Protein AF-A0A850XUB1-F1 (afdb_monomer_lite)

InterPro domains:
  IPR002933 Peptidase M20 [PF01546] (1-75)
  IPR017439 Amidohydrolase [PTHR11014] (1-75)

Structure (mmCIF, N/CA/C/O backbone):
data_AF-A0A850XUB1-F1
#
_entry.id   AF-A0A850XUB1-F1
#
loop_
_atom_site.group_PDB
_atom_site.id
_atom_site.type_symbol
_atom_site.label_atom_id
_atom_site.label_alt_id
_atom_site.label_comp_id
_atom_site.label_asym_id
_atom_site.label_entity_id
_atom_site.label_seq_id
_atom_site.pdbx_PDB_ins_code
_atom_site.Cartn_x
_atom_site.Cartn_y
_atom_site.Cartn_z
_atom_site.occupancy
_atom_site.B_iso_or_equiv
_atom_site.auth_seq_id
_atom_site.auth_comp_id
_atom_site.auth_asym_id
_atom_site.auth_atom_id
_atom_site.pdbx_PDB_model_num
ATOM 1 N N . MET A 1 1 ? 2.252 -2.643 -1.762 1.00 92.44 1 MET A N 1
ATOM 2 C CA . MET A 1 1 ? 1.108 -2.348 -2.645 1.00 92.44 1 MET A CA 1
ATOM 3 C C . MET A 1 1 ? 1.551 -2.505 -4.081 1.00 92.44 1 MET A C 1
ATOM 5 O O . MET A 1 1 ? 2.757 -2.584 -4.295 1.00 92.44 1 MET A O 1
ATOM 9 N N . ASP A 1 2 ? 0.640 -2.647 -5.033 1.00 96.62 2 ASP A N 1
ATOM 10 C CA . ASP A 1 2 ? 1.016 -2.805 -6.438 1.00 96.62 2 ASP A CA 1
ATOM 11 C C . ASP A 1 2 ? 1.606 -1.518 -7.032 1.00 96.62 2 ASP A C 1
ATOM 13 O O . ASP A 1 2 ? 1.418 -0.414 -6.524 1.00 96.62 2 ASP A O 1
ATOM 17 N N . ALA A 1 3 ? 2.411 -1.703 -8.072 1.00 97.75 3 ALA A N 1
ATOM 18 C CA . ALA A 1 3 ? 3.145 -0.672 -8.792 1.00 97.75 3 ALA A CA 1
ATOM 19 C C . ALA A 1 3 ? 2.978 -0.917 -10.298 1.00 97.75 3 ALA A C 1
ATOM 21 O O . ALA A 1 3 ? 2.506 -1.978 -10.707 1.00 97.75 3 ALA A O 1
ATOM 22 N N . LEU A 1 4 ? 3.437 0.022 -11.122 1.00 98.25 4 LEU A N 1
ATOM 23 C CA . LEU A 1 4 ? 3.321 -0.057 -12.576 1.00 98.25 4 LEU A CA 1
ATOM 24 C C . LEU A 1 4 ? 4.618 -0.560 -13.233 1.00 98.25 4 LEU A C 1
ATOM 26 O O . LEU A 1 4 ? 5.707 -0.310 -12.701 1.00 98.25 4 LEU A O 1
ATOM 30 N N . PRO A 1 5 ? 4.535 -1.228 -14.404 1.00 97.56 5 PRO A N 1
ATOM 31 C CA . PRO A 1 5 ? 5.689 -1.682 -15.179 1.00 97.56 5 PRO A CA 1
ATOM 32 C C . PRO A 1 5 ? 6.334 -0.519 -15.959 1.00 97.56 5 PRO A C 1
ATOM 34 O O . PRO A 1 5 ? 6.387 -0.515 -17.189 1.00 97.56 5 PRO A O 1
ATOM 37 N N . LEU A 1 6 ? 6.782 0.509 -15.236 1.00 97.19 6 LEU A N 1
ATOM 38 C CA . LEU A 1 6 ? 7.360 1.736 -15.777 1.00 97.19 6 LEU A CA 1
ATOM 39 C C . LEU A 1 6 ? 8.776 1.950 -15.243 1.00 97.19 6 LEU A C 1
ATOM 41 O O . LEU A 1 6 ? 9.048 1.746 -14.061 1.00 97.19 6 LEU A O 1
ATOM 45 N N . ASN A 1 7 ? 9.674 2.412 -16.112 1.00 98.12 7 ASN A N 1
ATOM 46 C CA . ASN A 1 7 ? 10.978 2.909 -15.683 1.00 98.12 7 ASN A CA 1
ATOM 47 C C . ASN A 1 7 ? 10.808 4.277 -15.021 1.00 98.12 7 ASN A C 1
ATOM 49 O O . ASN A 1 7 ? 10.250 5.195 -15.620 1.00 98.12 7 ASN A O 1
ATOM 53 N N . GLU A 1 8 ? 11.316 4.421 -13.801 1.00 98.44 8 GLU A N 1
ATOM 54 C CA . GLU A 1 8 ? 11.265 5.696 -13.099 1.00 98.44 8 GLU A CA 1
ATOM 55 C C . GLU A 1 8 ? 12.245 6.712 -13.699 1.00 98.44 8 GLU A C 1
ATOM 57 O O . GLU A 1 8 ? 13.430 6.431 -13.861 1.00 98.44 8 GLU A O 1
ATOM 62 N N . ILE A 1 9 ? 11.746 7.915 -13.991 1.00 98.00 9 ILE A N 1
ATOM 63 C CA . ILE A 1 9 ? 12.522 9.020 -14.586 1.00 98.00 9 ILE A CA 1
ATOM 64 C C . ILE A 1 9 ? 12.588 10.258 -13.681 1.00 98.00 9 ILE A C 1
ATOM 66 O O . ILE A 1 9 ? 12.951 11.344 -14.123 1.00 98.00 9 ILE A O 1
ATOM 70 N N . THR A 1 10 ? 12.211 10.121 -12.408 1.00 97.94 10 THR A N 1
ATOM 71 C CA . THR A 1 10 ? 12.093 11.258 -11.478 1.00 97.94 10 THR A CA 1
ATOM 72 C C . THR A 1 10 ? 13.449 11.817 -11.041 1.00 97.94 10 THR A C 1
ATOM 74 O O . THR A 1 10 ? 13.530 12.974 -10.626 1.00 97.94 10 THR A O 1
ATOM 77 N N . GLY A 1 11 ? 14.502 10.988 -11.070 1.00 97.44 11 GLY A N 1
ATOM 78 C CA . GLY A 1 11 ? 15.833 11.324 -10.558 1.00 97.44 11 GLY A CA 1
ATOM 79 C C . GLY A 1 11 ? 15.882 11.571 -9.044 1.00 97.44 11 GLY A C 1
ATOM 80 O O . GLY A 1 11 ? 16.828 12.188 -8.554 1.00 97.44 11 GLY A O 1
ATOM 81 N N . LYS A 1 12 ? 14.860 11.153 -8.284 1.00 98.19 12 LYS A N 1
ATOM 82 C CA . LYS A 1 12 ? 14.789 11.404 -6.838 1.00 98.19 12 LYS A CA 1
ATOM 83 C C . LYS A 1 12 ? 15.733 10.482 -6.049 1.00 98.19 12 LYS A C 1
ATOM 85 O O . LYS A 1 12 ? 15.951 9.344 -6.455 1.00 98.19 12 LYS A O 1
ATOM 90 N N . PRO A 1 13 ? 16.224 10.908 -4.866 1.00 98.25 13 PRO A N 1
ATOM 91 C CA . PRO A 1 13 ? 17.052 10.055 -4.001 1.00 98.25 13 PRO A CA 1
ATOM 92 C C . PRO A 1 13 ? 16.356 8.766 -3.536 1.00 98.25 13 PRO A C 1
ATOM 94 O O . PRO A 1 13 ? 17.017 7.797 -3.177 1.00 98.25 13 PRO A O 1
ATOM 97 N N . TYR A 1 14 ? 15.022 8.771 -3.529 1.00 97.25 14 TYR A N 1
ATOM 98 C CA . TYR A 1 14 ? 14.161 7.647 -3.162 1.00 97.25 14 TYR A CA 1
ATOM 99 C C . TYR A 1 14 ? 13.552 6.935 -4.379 1.00 97.25 14 TYR A C 1
ATOM 101 O O . TYR A 1 14 ? 12.588 6.191 -4.220 1.00 97.25 14 TYR A O 1
ATOM 109 N N . ALA A 1 15 ? 14.091 7.165 -5.581 1.00 98.25 15 ALA A N 1
ATOM 110 C CA . ALA A 1 15 ? 13.634 6.480 -6.781 1.00 98.25 15 ALA A CA 1
ATOM 111 C C . ALA A 1 15 ? 13.731 4.953 -6.635 1.00 98.25 15 ALA A C 1
ATOM 113 O O . ALA A 1 15 ? 14.565 4.410 -5.897 1.00 98.25 15 ALA A O 1
ATOM 114 N N . SER A 1 16 ? 12.869 4.260 -7.368 1.00 98.38 16 SER A N 1
ATOM 115 C CA . SER A 1 16 ? 12.787 2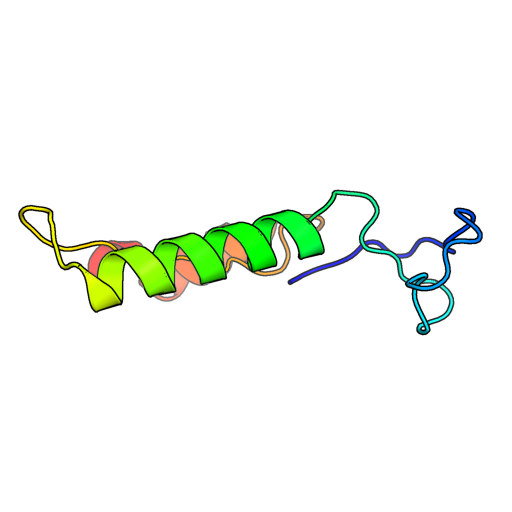.814 -7.433 1.00 98.38 16 SER A CA 1
ATOM 116 C C . SER A 1 16 ? 14.149 2.199 -7.722 1.00 98.38 16 SER A C 1
ATOM 118 O O . SER A 1 16 ? 14.838 2.536 -8.684 1.00 98.38 16 SER A O 1
ATOM 120 N N . LYS A 1 17 ? 14.513 1.222 -6.892 1.00 98.12 17 LYS A N 1
ATOM 121 C CA . LYS A 1 17 ? 15.682 0.360 -7.108 1.00 98.12 17 LYS A CA 1
ATOM 122 C C . LYS A 1 17 ? 15.360 -0.837 -8.007 1.00 98.12 17 LYS A C 1
ATOM 124 O O . LYS A 1 17 ? 16.254 -1.608 -8.341 1.00 98.12 17 LYS A O 1
ATOM 129 N N . ASN A 1 18 ? 14.090 -1.011 -8.375 1.00 98.00 18 ASN A N 1
ATOM 130 C CA . ASN A 1 18 ? 13.625 -2.093 -9.228 1.00 98.00 18 ASN A CA 1
ATOM 131 C C . ASN A 1 18 ? 13.463 -1.567 -10.657 1.00 98.00 18 ASN A C 1
ATOM 133 O O . ASN A 1 18 ? 12.509 -0.846 -10.948 1.00 98.00 18 ASN A O 1
ATOM 137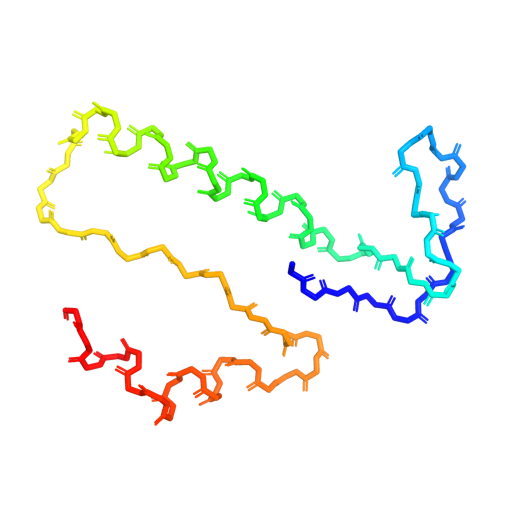 N N . ALA A 1 19 ? 14.383 -1.941 -11.549 1.00 97.50 19 ALA A N 1
ATOM 138 C CA . ALA A 1 19 ? 14.303 -1.561 -12.958 1.00 97.50 19 ALA A CA 1
ATOM 139 C C . ALA A 1 19 ? 12.961 -1.997 -13.577 1.00 97.50 19 ALA A C 1
ATOM 141 O O . ALA A 1 19 ? 12.466 -3.092 -13.298 1.00 97.50 19 ALA A O 1
ATOM 142 N N . GLY A 1 20 ? 12.363 -1.133 -14.400 1.00 98.06 20 GLY A N 1
ATOM 143 C CA . GLY A 1 20 ? 11.058 -1.374 -15.018 1.00 98.06 20 GLY A CA 1
ATOM 144 C C . GLY A 1 20 ? 9.867 -1.337 -14.063 1.00 98.06 20 GLY A C 1
ATOM 145 O O . GLY A 1 20 ? 8.789 -1.756 -14.471 1.00 98.06 20 GLY A O 1
ATOM 146 N N . LYS A 1 21 ? 10.030 -0.892 -12.809 1.00 98.25 21 LYS A N 1
ATOM 147 C CA . LYS A 1 21 ? 8.929 -0.769 -11.844 1.00 98.25 21 LYS A CA 1
ATOM 148 C C . LYS A 1 21 ? 8.953 0.581 -11.140 1.00 98.25 21 LYS A C 1
ATOM 150 O O . LYS A 1 21 ? 9.992 0.981 -10.619 1.00 98.25 21 LYS A O 1
ATOM 155 N N . MET A 1 22 ? 7.793 1.223 -11.031 1.00 98.38 22 MET A N 1
ATOM 156 C CA . MET A 1 22 ? 7.626 2.499 -10.330 1.00 98.38 22 MET A CA 1
ATOM 157 C C . MET A 1 22 ? 6.234 2.587 -9.699 1.00 98.38 22 MET A C 1
ATOM 159 O O . MET A 1 22 ? 5.240 2.222 -10.328 1.00 98.38 22 MET A O 1
ATOM 163 N N . HIS A 1 23 ? 6.136 3.143 -8.489 1.00 98.44 23 HIS A N 1
ATOM 164 C CA . HIS A 1 23 ? 4.856 3.594 -7.932 1.00 98.44 23 HIS A CA 1
ATOM 165 C C . HIS A 1 23 ? 4.421 4.921 -8.576 1.00 98.44 23 HIS A C 1
ATOM 167 O O . HIS A 1 23 ? 4.377 5.968 -7.941 1.00 98.44 23 HIS A O 1
ATOM 173 N N . ALA A 1 24 ? 4.109 4.887 -9.872 1.00 97.62 24 ALA A N 1
ATOM 174 C CA . ALA A 1 24 ? 3.745 6.085 -10.631 1.00 97.62 24 ALA A CA 1
ATOM 175 C C . ALA A 1 24 ? 2.306 6.580 -10.367 1.00 97.62 24 ALA A C 1
ATOM 177 O O . ALA A 1 24 ? 1.976 7.695 -10.757 1.00 97.62 24 ALA A O 1
ATOM 178 N N . CYS A 1 25 ? 1.483 5.784 -9.674 1.00 98.12 25 CYS A N 1
ATOM 179 C CA . CYS A 1 25 ? 0.119 6.131 -9.251 1.00 98.12 25 CYS A CA 1
ATOM 180 C C . CYS A 1 25 ? 0.017 6.453 -7.741 1.00 98.12 25 CYS A C 1
ATOM 182 O O . CYS A 1 25 ? -1.066 6.618 -7.188 1.00 98.12 25 CYS A O 1
ATOM 184 N N . GLY A 1 26 ? 1.153 6.532 -7.032 1.00 98.00 26 GLY A N 1
ATOM 185 C CA . GLY A 1 26 ? 1.186 6.938 -5.619 1.00 98.00 26 GLY A CA 1
ATOM 186 C C . GLY A 1 26 ? 0.719 5.879 -4.612 1.00 98.00 26 GLY A C 1
ATOM 187 O O . GLY A 1 26 ? 0.407 6.213 -3.468 1.00 98.00 26 GLY A O 1
ATOM 188 N N . HIS A 1 27 ? 0.660 4.597 -4.996 1.00 98.69 27 HIS A N 1
ATOM 189 C CA . HIS A 1 27 ? 0.215 3.512 -4.104 1.00 98.69 27 HIS A CA 1
ATOM 190 C C . HIS A 1 27 ? 1.146 3.291 -2.900 1.00 98.69 27 HIS A C 1
ATOM 192 O O . HIS A 1 27 ? 0.710 2.799 -1.856 1.00 98.69 27 HIS A O 1
ATOM 198 N N . ASP A 1 28 ? 2.412 3.686 -3.007 1.00 98.38 28 ASP A N 1
ATOM 199 C CA . ASP A 1 28 ? 3.336 3.826 -1.881 1.00 98.38 28 ASP A CA 1
ATOM 200 C C . ASP A 1 28 ? 2.860 4.892 -0.884 1.00 98.38 28 ASP A C 1
ATOM 202 O O . ASP A 1 28 ? 2.750 4.611 0.312 1.00 98.38 28 ASP A O 1
ATOM 206 N N . GLY A 1 29 ? 2.495 6.079 -1.375 1.00 98.44 29 GLY A N 1
ATOM 207 C CA . GLY A 1 29 ? 1.933 7.171 -0.582 1.00 98.44 29 GLY A CA 1
ATOM 208 C C . GLY A 1 29 ? 0.610 6.796 0.086 1.00 98.44 29 GLY A C 1
ATOM 209 O O . GLY A 1 29 ? 0.464 6.977 1.295 1.00 98.44 29 GLY A O 1
ATOM 210 N N . HIS A 1 30 ? -0.334 6.210 -0.659 1.00 98.75 30 HIS A N 1
ATOM 211 C CA . HIS A 1 30 ? -1.607 5.723 -0.108 1.00 98.75 30 HIS A CA 1
ATOM 212 C C . HIS A 1 30 ? -1.385 4.706 1.019 1.00 98.75 30 HIS A C 1
ATOM 214 O O . HIS A 1 30 ? -1.995 4.811 2.084 1.00 98.75 30 HIS A O 1
ATOM 220 N N . THR A 1 31 ? -0.458 3.764 0.822 1.00 98.56 31 THR A N 1
ATOM 221 C CA . THR A 1 31 ? -0.112 2.756 1.835 1.00 98.56 31 THR A CA 1
ATOM 222 C C . THR A 1 31 ? 0.483 3.398 3.085 1.00 98.56 31 THR A C 1
ATOM 224 O O . THR A 1 31 ? 0.071 3.064 4.195 1.00 98.56 31 THR A O 1
ATOM 227 N N . ALA A 1 32 ? 1.424 4.334 2.924 1.00 98.62 32 ALA A N 1
ATOM 228 C CA . ALA A 1 32 ? 2.051 5.029 4.045 1.00 98.62 32 ALA A CA 1
ATOM 229 C C . ALA A 1 32 ? 1.037 5.857 4.850 1.00 98.62 32 ALA A C 1
ATOM 231 O O . ALA A 1 32 ? 1.012 5.776 6.079 1.00 98.62 32 ALA A O 1
ATOM 232 N N . MET A 1 33 ? 0.158 6.603 4.171 1.00 98.75 33 MET A N 1
ATOM 233 C CA . MET A 1 33 ? -0.902 7.379 4.824 1.00 98.75 33 MET A CA 1
ATOM 234 C C . MET A 1 33 ? -1.877 6.480 5.587 1.00 98.75 33 MET A C 1
ATOM 236 O O . MET A 1 33 ? -2.220 6.781 6.731 1.00 98.75 33 MET A O 1
ATOM 240 N N . LEU A 1 34 ? -2.290 5.357 4.991 1.00 98.69 34 LEU A N 1
ATOM 241 C CA . LEU A 1 34 ? -3.216 4.429 5.634 1.00 98.69 34 LEU A CA 1
ATOM 242 C C . LEU A 1 34 ? -2.586 3.725 6.845 1.00 98.69 34 LEU A C 1
ATOM 244 O O . LEU A 1 34 ? -3.261 3.549 7.857 1.00 98.69 34 LEU A O 1
ATOM 248 N N . LEU A 1 35 ? -1.293 3.383 6.789 1.00 98.69 35 LEU A N 1
ATOM 249 C CA . LEU A 1 35 ? -0.547 2.884 7.952 1.00 98.69 35 LEU A CA 1
ATOM 250 C C . LEU A 1 35 ? -0.508 3.917 9.086 1.00 98.69 35 LEU A C 1
ATOM 252 O O . LEU A 1 35 ? -0.766 3.560 10.234 1.00 98.69 35 LEU A O 1
ATOM 256 N N . GLY A 1 36 ? -0.254 5.191 8.774 1.00 98.62 36 GLY A N 1
ATOM 257 C CA . GLY A 1 36 ? -0.285 6.272 9.765 1.00 98.62 36 GLY A CA 1
ATOM 258 C C . GLY A 1 36 ? -1.669 6.459 10.394 1.00 98.62 36 GLY A C 1
ATOM 259 O O . GLY A 1 36 ? -1.791 6.579 11.613 1.00 98.62 36 GLY A O 1
ATOM 260 N N . ALA A 1 37 ? -2.731 6.406 9.585 1.00 98.44 37 ALA A N 1
ATOM 261 C CA . ALA A 1 37 ? -4.103 6.446 10.083 1.00 98.44 37 ALA A CA 1
ATOM 262 C C . ALA A 1 37 ? -4.419 5.236 10.979 1.00 98.44 37 ALA A C 1
ATOM 264 O O . ALA A 1 37 ? -4.987 5.404 12.056 1.00 98.44 37 ALA A O 1
ATOM 265 N N . ALA A 1 38 ? -4.015 4.027 10.574 1.00 98.38 38 ALA A N 1
ATOM 266 C CA . ALA A 1 38 ? -4.204 2.810 11.360 1.00 98.38 38 ALA A CA 1
ATOM 267 C C . ALA A 1 38 ? -3.480 2.883 12.711 1.00 98.38 38 ALA A C 1
ATOM 269 O O . ALA A 1 38 ? -4.069 2.523 13.730 1.00 98.38 38 ALA A O 1
ATOM 270 N N . GLN A 1 39 ? -2.247 3.401 12.733 1.00 98.56 39 GLN A N 1
ATOM 271 C CA . GLN A 1 39 ? -1.494 3.640 13.964 1.00 98.56 39 GLN A CA 1
ATOM 272 C C . GLN A 1 39 ? -2.247 4.600 14.892 1.00 98.56 39 GLN A C 1
ATOM 274 O O . GLN A 1 39 ? -2.540 4.245 16.031 1.00 98.56 39 GLN A O 1
ATOM 279 N N . TYR A 1 40 ? -2.636 5.777 14.393 1.00 98.44 40 TYR A N 1
ATOM 280 C CA . TYR A 1 40 ? -3.359 6.773 15.188 1.00 98.44 40 TYR A CA 1
ATOM 281 C C . TYR A 1 40 ? -4.689 6.235 15.741 1.00 98.44 40 TYR A C 1
ATOM 283 O O . TYR A 1 40 ? -5.021 6.437 16.913 1.00 98.44 40 TYR A O 1
ATOM 291 N N . LEU A 1 41 ? -5.463 5.526 14.914 1.00 98.25 41 LEU A N 1
ATOM 292 C CA . LEU A 1 41 ? -6.734 4.923 15.324 1.00 98.25 41 LEU A CA 1
ATOM 293 C C . LEU A 1 41 ? -6.527 3.829 16.378 1.00 98.25 41 LEU A C 1
ATOM 295 O O . LEU A 1 41 ? -7.322 3.730 17.315 1.00 98.25 41 LEU A O 1
ATOM 299 N N . ALA A 1 42 ? -5.467 3.028 16.252 1.00 97.88 42 ALA A N 1
ATOM 300 C CA . ALA A 1 42 ? -5.123 1.995 17.223 1.00 97.88 42 ALA A CA 1
ATOM 301 C C . ALA A 1 42 ? -4.665 2.584 18.566 1.00 97.88 42 ALA A C 1
ATOM 303 O O . ALA A 1 42 ? -5.088 2.088 19.608 1.00 97.88 42 ALA A O 1
ATOM 304 N N . GLU A 1 43 ? -3.853 3.642 18.546 1.00 98.44 43 GLU A N 1
ATOM 305 C CA . GLU A 1 43 ? -3.324 4.302 19.746 1.00 98.44 43 GLU A CA 1
ATOM 306 C C . GLU A 1 43 ? -4.404 5.062 20.519 1.00 98.44 43 GLU A C 1
ATOM 308 O O . GLU A 1 43 ? -4.474 4.980 21.744 1.00 98.44 43 GLU A O 1
ATOM 313 N N . THR A 1 44 ? -5.258 5.807 19.816 1.00 97.81 44 THR A N 1
ATOM 314 C CA . THR A 1 44 ? -6.225 6.701 20.470 1.00 97.81 44 THR A CA 1
ATOM 315 C C . THR A 1 44 ? -7.547 6.026 20.785 1.00 97.81 44 THR A C 1
ATOM 317 O O . THR A 1 44 ? -8.204 6.399 21.756 1.00 97.81 44 THR A O 1
ATOM 320 N N . ARG A 1 45 ? -7.980 5.076 19.942 1.00 97.06 45 ARG A N 1
ATOM 321 C CA . ARG A 1 45 ? -9.313 4.454 20.003 1.00 97.06 45 ARG A CA 1
ATOM 322 C C . ARG A 1 45 ? -10.455 5.474 20.133 1.00 97.06 45 ARG A C 1
ATOM 324 O O . ARG A 1 45 ? -11.517 5.144 20.655 1.00 97.06 45 ARG A O 1
ATOM 331 N N . ASN A 1 46 ? -10.262 6.702 19.643 1.00 96.62 46 ASN A N 1
ATOM 332 C CA . ASN A 1 46 ? -11.215 7.801 19.802 1.00 96.62 46 ASN A CA 1
ATOM 333 C C . ASN A 1 46 ? -12.342 7.739 18.755 1.00 96.62 46 ASN A C 1
ATOM 335 O O . ASN A 1 46 ? -12.536 8.654 17.957 1.00 96.62 46 ASN A O 1
ATOM 339 N N . PHE A 1 47 ? -13.053 6.615 18.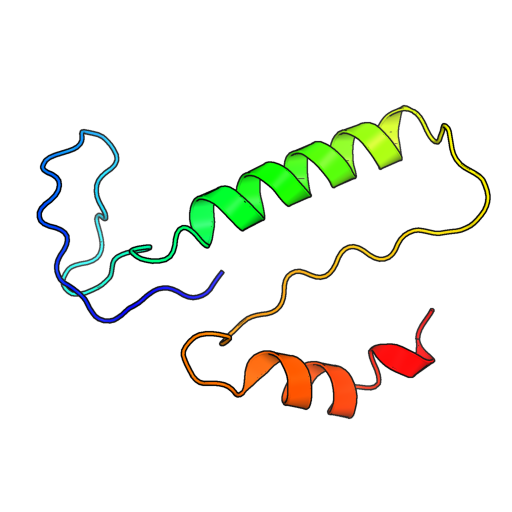715 1.00 97.00 47 PHE A N 1
ATOM 340 C CA . PHE A 1 47 ? -14.179 6.369 17.818 1.00 97.00 47 PHE A CA 1
ATOM 341 C C . PHE A 1 47 ? -15.114 5.308 18.412 1.00 97.00 47 PHE A C 1
ATOM 343 O O . PHE A 1 47 ? -14.734 4.532 19.289 1.00 97.00 47 PHE A O 1
ATOM 350 N N . LYS A 1 48 ? -16.360 5.266 17.931 1.00 97.69 48 LYS A N 1
ATOM 351 C CA . LYS A 1 48 ? -17.325 4.215 18.282 1.00 97.69 48 LYS A CA 1
ATOM 352 C C . LYS A 1 48 ? -17.367 3.166 17.173 1.00 97.69 48 LYS A C 1
ATOM 354 O O . LYS A 1 48 ? -17.413 3.527 16.002 1.00 97.69 48 LYS A O 1
ATOM 359 N N . GLY A 1 49 ? -17.404 1.890 17.552 1.00 95.94 49 GLY A N 1
ATOM 360 C CA . GLY A 1 49 ? -17.470 0.763 16.619 1.00 95.94 49 GLY A CA 1
ATOM 361 C C . GLY A 1 49 ? -16.099 0.197 16.246 1.00 95.94 49 GLY A C 1
ATOM 362 O O . GLY A 1 49 ? -15.165 0.218 17.051 1.00 95.94 49 GLY A O 1
ATOM 363 N N . SER A 1 50 ? -16.008 -0.323 15.023 1.00 95.31 50 SER A N 1
ATOM 364 C CA . SER A 1 50 ? -14.830 -0.990 14.464 1.00 95.31 50 SER A CA 1
ATOM 365 C C . SER A 1 50 ? -14.430 -0.347 13.138 1.00 95.31 50 SER A C 1
ATOM 367 O O . SER A 1 50 ? -15.279 0.158 12.408 1.00 95.31 50 SER A O 1
ATOM 369 N N . VAL A 1 51 ? -13.135 -0.379 12.823 1.00 96.38 51 VAL A N 1
ATOM 370 C CA . VAL A 1 51 ? -12.586 0.076 11.539 1.00 96.38 51 VAL A CA 1
ATOM 371 C C . VAL A 1 51 ? -11.810 -1.081 10.921 1.00 96.38 51 VAL A C 1
ATOM 373 O O . VAL A 1 51 ? -10.912 -1.626 11.562 1.00 96.38 51 VAL A O 1
ATOM 376 N N . ALA A 1 52 ? -12.143 -1.436 9.680 1.00 96.44 52 ALA A N 1
ATOM 377 C CA . ALA A 1 52 ? -11.357 -2.354 8.865 1.00 96.44 52 ALA A CA 1
ATOM 378 C C . ALA A 1 52 ? -10.430 -1.547 7.945 1.00 96.44 52 ALA A C 1
ATOM 380 O O . ALA A 1 52 ? -10.881 -0.674 7.205 1.00 96.44 52 ALA A O 1
ATOM 381 N N . VAL A 1 53 ? -9.130 -1.831 8.001 1.00 97.31 53 VAL A N 1
ATOM 382 C CA . VAL A 1 53 ? -8.110 -1.174 7.176 1.00 97.31 53 VAL A CA 1
ATOM 383 C C . VAL A 1 53 ? -7.718 -2.124 6.049 1.00 97.31 53 VAL A C 1
ATOM 385 O O . VAL A 1 53 ? -7.186 -3.202 6.308 1.00 97.31 53 VAL A O 1
ATOM 388 N N . ILE A 1 54 ? -8.000 -1.740 4.804 1.00 97.50 54 ILE A N 1
ATOM 389 C CA . ILE A 1 54 ? -7.882 -2.624 3.639 1.00 97.50 54 ILE A CA 1
ATOM 390 C C . ILE A 1 54 ? -6.704 -2.184 2.768 1.00 97.50 54 ILE A C 1
ATOM 392 O O . ILE A 1 54 ? -6.726 -1.121 2.154 1.00 97.50 54 ILE A O 1
ATOM 396 N N . PHE A 1 55 ? -5.683 -3.035 2.688 1.00 98.12 55 PHE A N 1
ATOM 397 C CA . PHE A 1 55 ? -4.527 -2.868 1.807 1.00 98.12 55 PHE A CA 1
ATOM 398 C C . PHE A 1 55 ? -4.720 -3.731 0.552 1.00 98.12 55 PHE A C 1
ATOM 400 O O . PHE A 1 55 ? -4.193 -4.840 0.468 1.00 98.12 55 PHE A O 1
ATOM 407 N N . GLN A 1 56 ? -5.527 -3.244 -0.394 1.00 98.19 56 GLN A N 1
ATOM 408 C CA . GLN A 1 56 ? -5.948 -4.003 -1.575 1.00 98.19 56 GLN A CA 1
ATOM 409 C C . GLN A 1 56 ? -4.838 -4.102 -2.639 1.00 98.19 56 GLN A C 1
ATOM 411 O O . GLN A 1 56 ? -4.489 -3.076 -3.209 1.00 98.19 56 GLN A O 1
ATOM 416 N N . PRO A 1 57 ? -4.324 -5.300 -2.984 1.00 98.12 57 PRO A N 1
ATOM 417 C CA . PRO A 1 57 ? -3.332 -5.452 -4.053 1.00 98.12 57 PRO A CA 1
ATOM 418 C C . PRO A 1 57 ? -3.950 -5.237 -5.446 1.00 98.12 57 PRO A C 1
ATOM 420 O O . PRO A 1 57 ? -5.162 -5.114 -5.566 1.00 98.12 57 PRO A O 1
ATOM 423 N N . ALA A 1 58 ? -3.127 -5.282 -6.499 1.00 97.69 58 ALA A N 1
ATOM 424 C CA . ALA A 1 58 ? -3.545 -5.461 -7.899 1.00 97.69 58 ALA A CA 1
ATOM 425 C C . ALA A 1 58 ? -4.727 -4.576 -8.361 1.00 97.69 58 ALA A C 1
ATOM 427 O O . ALA A 1 58 ? -5.638 -5.059 -9.043 1.00 97.69 58 ALA A O 1
ATOM 428 N N . GLU A 1 59 ? -4.717 -3.304 -7.968 1.00 98.25 59 GLU A N 1
ATOM 429 C CA . GLU A 1 59 ? -5.666 -2.286 -8.419 1.00 98.25 59 GLU A CA 1
ATOM 430 C C . GLU A 1 59 ? -5.421 -1.948 -9.891 1.00 98.25 59 GLU A C 1
ATOM 432 O O . GLU A 1 59 ? -6.358 -2.009 -10.682 1.00 98.25 59 GL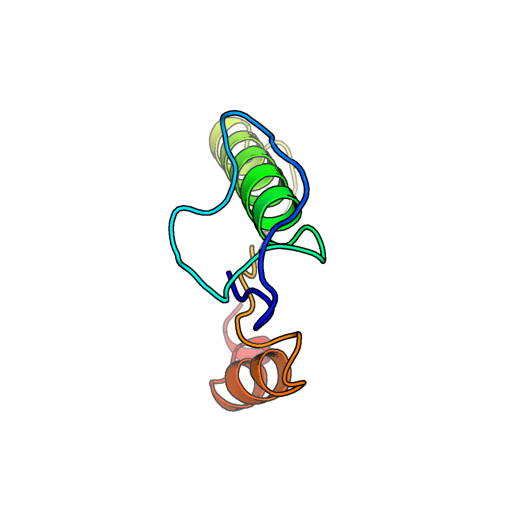U A O 1
ATOM 437 N N . GLU A 1 60 ? -4.157 -1.785 -10.288 1.00 97.19 60 GLU A N 1
ATOM 438 C CA . GLU A 1 60 ? -3.770 -1.402 -11.656 1.00 97.19 60 GLU A CA 1
ATOM 439 C C . GLU A 1 60 ? -4.151 -2.479 -12.688 1.00 97.19 60 GLU A C 1
ATOM 441 O O . GLU A 1 60 ? -4.368 -2.211 -13.868 1.00 9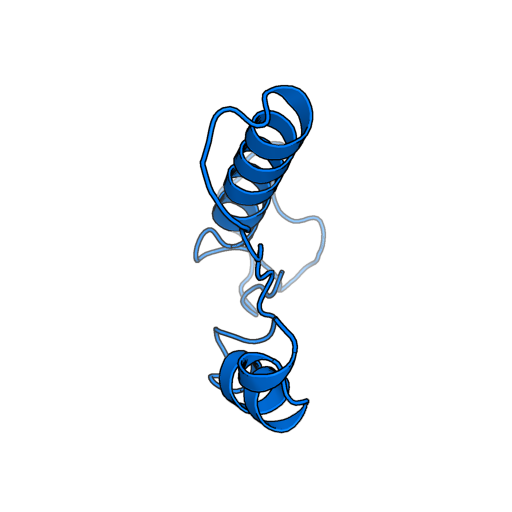7.19 60 GLU A O 1
ATOM 446 N N . GLY A 1 61 ? -4.229 -3.736 -12.237 1.00 94.88 61 GLY A N 1
ATOM 447 C CA . GLY A 1 61 ? -4.697 -4.873 -13.034 1.00 94.88 61 GLY A CA 1
ATOM 448 C C . GLY A 1 61 ? -6.206 -5.124 -12.945 1.00 94.88 61 GLY A C 1
ATOM 449 O O . GLY A 1 61 ? -6.695 -6.060 -13.574 1.00 94.88 61 GLY A O 1
ATOM 450 N N . GLY A 1 62 ? -6.936 -4.352 -12.135 1.00 96.06 62 GLY A N 1
ATOM 451 C CA . GLY A 1 62 ? -8.384 -4.466 -11.935 1.00 96.06 62 GLY A CA 1
ATOM 452 C C . GLY A 1 62 ? -8.851 -5.737 -11.216 1.00 96.06 62 GLY A C 1
ATOM 453 O O . GLY A 1 62 ? -10.035 -6.060 -11.260 1.00 96.06 62 GLY A O 1
ATOM 454 N N . ALA A 1 63 ? -7.949 -6.488 -10.576 1.00 97.12 63 ALA A N 1
ATOM 455 C CA . ALA A 1 63 ? -8.246 -7.834 -10.072 1.00 97.12 63 ALA A CA 1
ATOM 456 C C . ALA A 1 63 ? -8.330 -7.927 -8.541 1.00 97.12 63 ALA A C 1
ATOM 458 O O . ALA A 1 63 ? -8.997 -8.817 -8.012 1.00 97.12 63 ALA A O 1
ATOM 459 N N . GLY A 1 64 ? -7.663 -7.026 -7.817 1.00 98.31 64 GLY A N 1
ATOM 460 C CA . GLY A 1 64 ? -7.503 -7.147 -6.370 1.00 98.31 64 GLY A CA 1
ATOM 461 C C . GLY A 1 64 ? -8.798 -7.110 -5.577 1.00 98.31 64 GLY A C 1
ATOM 462 O O . GLY A 1 64 ? -9.045 -8.001 -4.767 1.00 98.31 64 GLY A O 1
ATOM 463 N N . ALA A 1 65 ? -9.638 -6.102 -5.825 1.00 97.81 65 ALA A N 1
ATOM 464 C CA . ALA A 1 65 ? -10.899 -5.932 -5.106 1.00 97.81 65 ALA A CA 1
ATOM 465 C C . ALA A 1 65 ? -11.801 -7.168 -5.235 1.00 97.81 65 ALA A C 1
ATOM 467 O O . ALA A 1 65 ? -12.286 -7.690 -4.234 1.00 97.81 65 ALA A O 1
ATOM 468 N N . LEU A 1 66 ? -11.979 -7.668 -6.463 1.00 97.75 66 LEU A N 1
ATOM 469 C CA . LEU A 1 66 ? -12.818 -8.834 -6.731 1.00 97.75 66 LEU A CA 1
ATOM 470 C C . LEU A 1 66 ? -12.278 -10.090 -6.037 1.00 97.75 66 LEU A C 1
ATOM 472 O O . LEU A 1 66 ? -13.057 -10.839 -5.454 1.00 97.75 66 LEU A O 1
ATOM 476 N N . ALA A 1 67 ? -10.958 -10.304 -6.055 1.00 98.12 67 ALA A N 1
ATOM 477 C CA . ALA A 1 67 ? -10.340 -11.423 -5.348 1.00 98.12 67 ALA A CA 1
ATOM 478 C C . ALA A 1 67 ? -10.590 -11.345 -3.833 1.00 98.12 67 ALA A C 1
ATOM 480 O O . ALA A 1 67 ? -11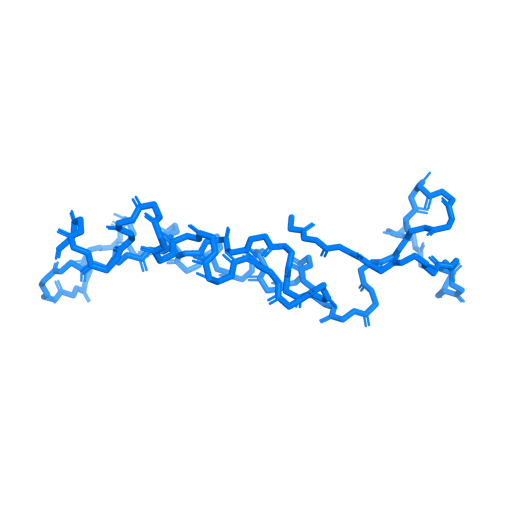.019 -12.326 -3.237 1.00 98.12 67 ALA A O 1
ATOM 481 N N . MET A 1 68 ? -10.417 -10.169 -3.221 1.00 98.06 68 MET A N 1
ATOM 482 C CA . MET A 1 68 ? -10.677 -9.997 -1.787 1.00 98.06 68 MET A CA 1
ATOM 483 C C . MET A 1 68 ? -12.154 -10.202 -1.426 1.00 98.06 68 MET A C 1
ATOM 485 O O . MET A 1 68 ? -12.453 -10.797 -0.394 1.00 98.06 68 MET A O 1
ATOM 489 N N . ILE A 1 69 ? -13.081 -9.729 -2.265 1.00 97.69 69 ILE A N 1
ATOM 490 C CA . ILE A 1 69 ? -14.522 -9.952 -2.073 1.00 97.69 69 ILE A CA 1
ATOM 491 C C . ILE A 1 69 ? -14.846 -11.449 -2.148 1.00 97.69 69 ILE A C 1
ATOM 493 O O . ILE A 1 69 ? -15.544 -11.952 -1.272 1.00 97.69 69 ILE A O 1
ATOM 497 N N . ASN A 1 70 ? -14.304 -12.165 -3.137 1.00 97.69 70 ASN A N 1
ATOM 498 C CA . ASN A 1 70 ? -14.493 -13.614 -3.275 1.00 97.69 70 ASN A CA 1
ATOM 499 C C . ASN A 1 70 ? -13.892 -14.408 -2.099 1.00 97.69 70 ASN A C 1
ATOM 501 O O . ASN A 1 70 ? -14.417 -15.463 -1.754 1.00 97.69 70 ASN A O 1
ATOM 505 N N . ASP A 1 71 ? -12.853 -13.876 -1.449 1.00 97.19 71 ASP A N 1
ATOM 506 C CA . ASP A 1 71 ? -12.271 -14.411 -0.207 1.00 97.19 71 ASP A CA 1
ATOM 507 C C . ASP A 1 71 ? -13.086 -14.048 1.058 1.00 97.19 71 ASP A C 1
ATOM 509 O O . ASP A 1 71 ? -12.652 -14.304 2.187 1.00 97.19 71 ASP A O 1
ATOM 513 N N . GLY A 1 72 ? -14.273 -13.451 0.899 1.00 97.56 72 GLY A N 1
ATOM 514 C CA . GLY A 1 72 ? -15.208 -13.159 1.987 1.00 97.56 72 GLY A CA 1
ATOM 515 C C . GLY A 1 72 ? -14.907 -11.872 2.755 1.00 97.56 72 GLY A C 1
ATOM 516 O O . GLY A 1 72 ? -15.337 -11.737 3.899 1.00 97.56 72 GLY A O 1
ATOM 517 N N . LEU A 1 73 ? -14.171 -10.915 2.167 1.00 96.94 73 LEU A N 1
ATOM 518 C CA . LEU A 1 73 ? -13.835 -9.642 2.829 1.00 96.94 73 LEU A CA 1
ATOM 519 C C . LEU A 1 73 ? -15.068 -8.927 3.405 1.00 96.94 73 LEU A C 1
ATOM 521 O O . LEU A 1 73 ? -14.987 -8.374 4.500 1.00 96.94 73 LEU A O 1
ATOM 525 N N . MET A 1 74 ? -16.186 -8.941 2.675 1.00 94.56 74 MET A N 1
ATOM 526 C CA . MET A 1 74 ? -17.409 -8.221 3.050 1.00 94.56 74 MET A CA 1
ATOM 527 C C . MET A 1 74 ? -18.210 -8.907 4.161 1.00 94.56 74 MET A C 1
ATOM 529 O O . MET A 1 74 ? -19.015 -8.246 4.808 1.00 94.56 74 MET A O 1
ATOM 533 N N . ASP A 1 75 ? -17.966 -10.194 4.406 1.00 95.00 75 ASP A N 1
ATOM 534 C CA . ASP A 1 75 ? -18.718 -11.000 5.376 1.00 95.00 75 ASP A CA 1
ATOM 535 C C . ASP A 1 75 ? -17.955 -11.203 6.697 1.00 95.00 75 ASP A C 1
ATOM 537 O O . ASP A 1 75 ? -18.466 -11.802 7.642 1.00 95.00 75 ASP A O 1
ATOM 541 N N . ARG A 1 76 ? -16.696 -10.752 6.763 1.00 87.69 76 ARG A N 1
ATOM 542 C CA . ARG A 1 76 ? -15.755 -11.097 7.839 1.00 87.69 76 ARG A CA 1
ATOM 543 C C . ARG A 1 76 ? -15.803 -10.166 9.056 1.00 87.69 76 ARG A C 1
ATOM 545 O O . ARG A 1 76 ? -15.232 -10.529 10.088 1.00 87.69 76 ARG A O 1
ATOM 552 N N . PHE A 1 77 ? -16.417 -8.987 8.942 1.00 85.69 77 PHE A N 1
ATOM 553 C CA . PHE A 1 77 ? -16.327 -7.904 9.932 1.00 85.69 77 PHE A CA 1
ATOM 554 C C . PHE A 1 77 ? -17.686 -7.363 10.368 1.00 85.69 77 PHE A C 1
ATOM 556 O O . PHE A 1 77 ? -18.606 -7.321 9.525 1.00 85.69 77 PHE A O 1
#

Secondary structure (DSSP, 8-state):
---BS----S--TT--SSTT-B-TT-HHHHHHHHHHHHHHHHHH--SSS---------TTTT-HHHHHHHTTGGG--

Sequence (77 aa):
MDALPLNEITGKPYASKNAGKMHACGHDGHTAMLLGAAQYLAETRNFKGSVAVIFQPAEEGGAGALAMINDGLMDRF

Radius of gyration: 15.74 Å; chains: 1; bounding box: 36×26×36 Å

pLDDT: mean 97.35, std 2.06, range [85.69, 98.75]

Foldseek 3Di:
DDWAQQADPPPDPPADPDGSTGNPVCLVVVVVVLVVVVVVCVVPVPDPDDDDRDSFPCVVVVPGVVVCVVVVVVPPD

Organism: Piaya cayana (NCBI:txid33601)